Protein AF-A0A6I3L5P0-F1 (afdb_monomer_lite)

Organism: NCBI:txid2675850

Foldseek 3Di:
DDPPPPPPPDDQKDQDPQDRKIWGAPDPDQFATAIPLRRVDTGGPVLVVLLSVLLNLVPDPDDP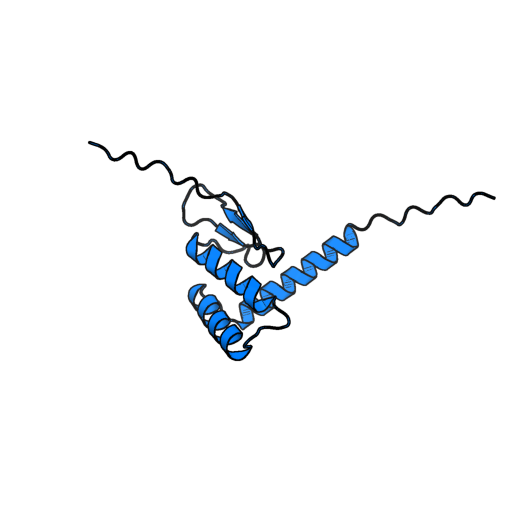DPVVSVVSNQVSCVVNVHGSVVSVVSSVVSVVVVVVVVVVPDDPPPPDDDDD

Sequence (116 aa):
MALEMKPQHRPWVIRSDKTPEMAIRTTPSDDSWRLTWAPDRLFSLEAACHAMLLDEILSDPDPEDLDQALEVAELLAGELGFTLREVLVRLWNRSDRQERRTDSAAPPHRAAPVHG

Radius of gyration: 19.49 Å; chains: 1; bounding box: 46×37×74 Å

Secondary structure (DSSP, 8-state):
---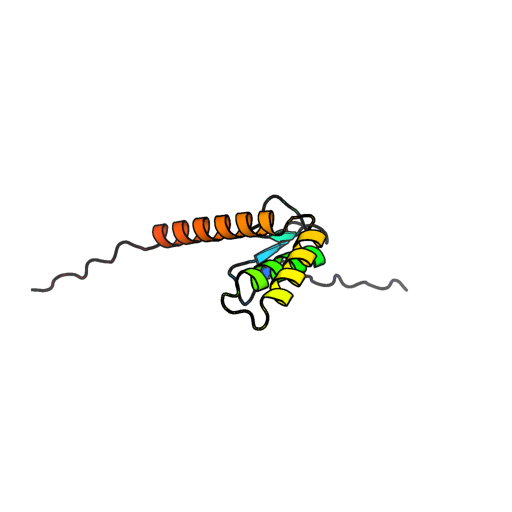--------SEEE-SSSS-EEEE-SSSTT-EEESS-TT--B-HHHHHHHHHHHHHHH-SS-S-HHHHHHHHHHHHHHTT--HHHHHHHHHHHHHHHHHHHHHH-----------

Structure (mmCIF, N/CA/C/O backbone):
data_AF-A0A6I3L5P0-F1
#
_entry.id   AF-A0A6I3L5P0-F1
#
loop_
_atom_site.group_PDB
_atom_site.id
_atom_site.type_symbol
_atom_site.label_atom_id
_atom_site.label_alt_id
_atom_site.label_comp_id
_atom_site.label_asym_id
_atom_site.label_entity_id
_atom_site.label_seq_id
_atom_site.pdbx_PDB_ins_code
_atom_site.Cartn_x
_atom_site.Cartn_y
_atom_site.Cartn_z
_atom_site.occupancy
_atom_site.B_iso_or_equiv
_atom_site.auth_seq_id
_atom_site.auth_comp_id
_atom_site.auth_asym_id
_atom_site.auth_atom_id
_atom_site.pdbx_PDB_model_num
ATOM 1 N N . MET A 1 1 ? 9.020 21.859 35.889 1.00 36.03 1 MET A N 1
ATOM 2 C CA . MET A 1 1 ? 8.708 22.452 34.573 1.00 36.03 1 MET A CA 1
ATOM 3 C C . MET A 1 1 ? 8.105 21.355 33.720 1.00 36.03 1 MET A C 1
ATOM 5 O O . MET A 1 1 ? 8.801 20.391 33.435 1.00 36.03 1 MET A O 1
ATOM 9 N N . ALA A 1 2 ? 6.810 21.435 33.421 1.00 40.59 2 ALA A N 1
ATOM 10 C CA . ALA A 1 2 ? 6.179 20.531 32.469 1.00 40.59 2 ALA A CA 1
ATOM 11 C C . ALA A 1 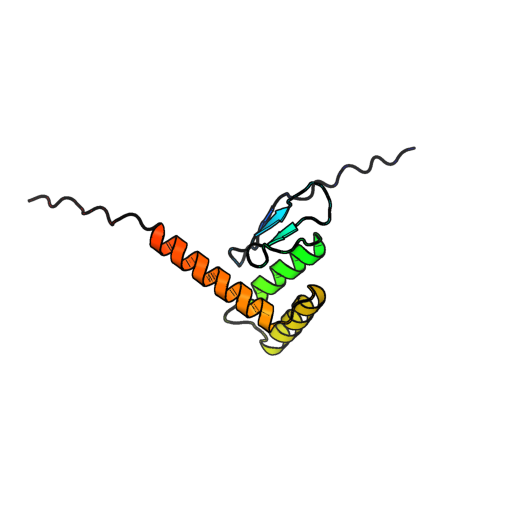2 ? 6.584 20.988 31.063 1.00 40.59 2 ALA A C 1
ATOM 13 O O . ALA A 1 2 ? 6.392 22.153 30.722 1.00 40.59 2 ALA A O 1
ATOM 14 N N . LEU A 1 3 ? 7.201 20.102 30.283 1.00 41.31 3 LEU A N 1
ATOM 15 C CA . LEU A 1 3 ? 7.378 20.320 28.853 1.00 41.31 3 LEU A CA 1
ATOM 16 C C . LEU A 1 3 ? 5.981 20.283 28.231 1.00 41.31 3 LEU A C 1
ATOM 18 O O . LEU A 1 3 ? 5.389 19.212 28.110 1.00 41.31 3 LEU A O 1
ATOM 22 N N . GLU A 1 4 ? 5.435 21.444 27.873 1.00 40.72 4 GLU A N 1
ATOM 23 C CA . GLU A 1 4 ? 4.321 21.514 26.928 1.00 40.72 4 GLU A CA 1
ATOM 24 C C . GLU A 1 4 ? 4.805 20.916 25.602 1.00 40.72 4 GLU A C 1
ATOM 26 O O . GLU A 1 4 ? 5.401 21.591 24.760 1.00 40.72 4 GLU A O 1
ATOM 31 N N . MET A 1 5 ? 4.569 19.617 25.415 1.00 44.50 5 MET A N 1
ATOM 32 C CA . MET A 1 5 ? 4.549 19.015 24.090 1.00 44.50 5 MET A CA 1
ATOM 33 C C . MET A 1 5 ? 3.372 19.641 23.353 1.00 44.50 5 MET A C 1
ATOM 35 O O . MET A 1 5 ? 2.229 19.206 23.486 1.00 44.50 5 MET A O 1
ATOM 39 N N . LYS A 1 6 ? 3.650 20.708 22.599 1.00 41.53 6 LYS A N 1
ATOM 40 C CA . LYS A 1 6 ? 2.701 21.244 21.626 1.00 41.53 6 LYS A CA 1
ATOM 41 C C . LYS A 1 6 ? 2.262 20.077 20.736 1.00 41.53 6 LYS A C 1
ATOM 43 O O . LYS A 1 6 ? 3.145 19.382 20.224 1.00 41.53 6 LYS A O 1
ATOM 48 N N . PRO A 1 7 ? 0.953 19.830 20.559 1.00 52.31 7 PRO A N 1
ATOM 49 C CA . PRO A 1 7 ? 0.502 18.784 19.659 1.00 52.31 7 PRO A CA 1
ATOM 50 C C . PRO A 1 7 ? 1.103 19.081 18.288 1.00 52.31 7 PRO A C 1
ATOM 52 O O . PRO A 1 7 ? 0.850 20.134 17.700 1.00 52.31 7 PRO A O 1
ATOM 55 N N . GLN A 1 8 ? 1.973 18.191 17.814 1.00 57.00 8 GLN A N 1
ATOM 56 C CA . GLN A 1 8 ? 2.507 18.285 16.465 1.00 57.00 8 GLN A CA 1
ATOM 57 C C . GLN A 1 8 ? 1.298 18.147 15.539 1.00 57.00 8 GLN A C 1
ATOM 59 O O . GLN A 1 8 ? 0.640 17.106 15.536 1.00 57.00 8 GLN A O 1
ATOM 64 N N . HIS A 1 9 ? 0.932 19.224 14.843 1.00 59.75 9 HIS A N 1
ATOM 65 C CA . HIS A 1 9 ? -0.281 19.274 14.034 1.00 59.75 9 HIS A CA 1
ATOM 66 C C . HIS A 1 9 ? -0.076 18.416 12.780 1.00 59.75 9 HIS A C 1
ATOM 68 O O . HIS A 1 9 ? 0.283 18.914 11.716 1.00 59.75 9 HIS A O 1
ATOM 74 N N . ARG A 1 10 ? -0.241 17.099 12.924 1.00 65.94 10 ARG A N 1
ATOM 75 C CA . ARG A 1 10 ? -0.165 16.162 11.803 1.00 65.94 10 ARG A CA 1
ATOM 76 C C . ARG A 1 10 ? -1.311 16.469 10.835 1.00 65.94 10 ARG A C 1
ATOM 78 O O . ARG A 1 10 ? -2.427 16.729 11.300 1.00 65.94 10 ARG A O 1
ATOM 85 N N . PRO A 1 11 ? -1.057 16.475 9.516 1.00 68.62 11 PRO A N 1
ATOM 86 C CA . PRO A 1 11 ? -2.104 16.726 8.536 1.00 68.62 11 PRO A CA 1
ATOM 87 C C . PRO A 1 11 ? -3.222 15.684 8.678 1.00 68.62 11 PRO A C 1
ATOM 89 O O . PRO A 1 11 ? -2.997 14.577 9.155 1.00 68.62 11 PRO A O 1
ATOM 92 N N . TRP A 1 12 ? -4.446 16.039 8.290 1.00 79.56 12 TRP A N 1
ATOM 93 C CA . TRP A 1 12 ? -5.577 15.098 8.277 1.00 79.56 12 TRP A CA 1
ATOM 94 C C . TRP A 1 12 ? -5.628 14.251 7.002 1.00 79.56 12 TRP A C 1
ATOM 96 O O . TRP A 1 12 ? -6.299 13.221 6.962 1.00 79.56 12 TRP A O 1
ATOM 106 N N . VAL A 1 13 ? -4.925 14.698 5.961 1.00 84.44 13 VAL A N 1
ATOM 107 C CA . VAL A 1 13 ? -4.841 14.057 4.653 1.00 84.44 13 VAL A CA 1
ATOM 108 C C . VAL A 1 13 ? -3.409 14.193 4.147 1.00 84.44 13 VAL A C 1
ATOM 110 O O . VAL A 1 13 ? -2.855 15.291 4.184 1.00 84.44 13 VAL A O 1
ATOM 113 N N . ILE A 1 14 ? -2.840 13.098 3.656 1.00 85.12 14 ILE A N 1
ATOM 114 C CA . ILE A 1 14 ? -1.590 13.076 2.890 1.00 85.12 14 ILE A CA 1
ATOM 115 C C . ILE A 1 14 ? -1.967 12.631 1.478 1.00 85.12 14 ILE A C 1
ATOM 117 O O . ILE A 1 14 ? -2.789 11.728 1.319 1.00 85.12 14 ILE A O 1
ATOM 121 N N . ARG A 1 15 ? -1.439 13.306 0.460 1.00 86.19 15 ARG A N 1
ATOM 122 C CA . ARG A 1 15 ? -1.708 13.009 -0.951 1.00 86.19 15 ARG A CA 1
ATOM 123 C C . ARG A 1 15 ? -0.403 12.708 -1.654 1.00 86.19 15 ARG A C 1
ATOM 125 O O . ARG A 1 15 ? 0.601 13.335 -1.326 1.00 86.19 15 ARG A O 1
ATOM 132 N N . SER A 1 16 ? -0.431 11.751 -2.570 1.00 80.44 16 SER A N 1
ATOM 133 C CA . SER A 1 16 ? 0.673 11.589 -3.507 1.00 80.44 16 SER A CA 1
ATOM 134 C C . SER A 1 16 ? 0.613 12.728 -4.523 1.00 80.44 16 SER A C 1
ATOM 136 O O . SER A 1 16 ? -0.472 13.152 -4.927 1.00 80.44 16 SER A O 1
ATOM 138 N N . ASP A 1 17 ? 1.779 13.220 -4.932 1.00 78.19 17 ASP A N 1
ATOM 139 C CA . ASP A 1 17 ? 1.889 14.166 -6.046 1.00 78.19 17 ASP A CA 1
ATOM 140 C C . ASP A 1 17 ? 1.941 13.447 -7.407 1.00 78.19 17 ASP A C 1
ATOM 142 O O . ASP A 1 17 ? 1.806 14.085 -8.451 1.00 78.19 17 ASP A O 1
ATOM 146 N N . LYS A 1 18 ? 2.136 12.122 -7.406 1.00 77.81 18 LYS A N 1
ATOM 147 C CA . LYS A 1 18 ? 2.315 11.297 -8.611 1.00 77.81 18 LYS A CA 1
ATOM 148 C C . LYS A 1 18 ? 1.109 10.421 -8.920 1.00 77.81 18 LYS A C 1
ATOM 150 O O . LYS A 1 18 ? 0.838 10.151 -10.087 1.00 77.81 18 LYS A O 1
ATOM 155 N N . THR A 1 19 ? 0.372 9.991 -7.899 1.00 78.44 19 THR A N 1
ATOM 156 C CA . THR A 1 19 ? -0.804 9.135 -8.059 1.00 78.44 19 THR A CA 1
ATOM 157 C C . THR A 1 19 ? -2.054 9.786 -7.461 1.00 78.44 19 THR A C 1
ATOM 159 O O . THR A 1 19 ? -1.962 10.677 -6.617 1.00 78.44 19 THR A O 1
ATOM 162 N N . PRO A 1 20 ? -3.264 9.340 -7.844 1.00 77.00 20 PRO A N 1
ATOM 163 C CA . PRO A 1 20 ? -4.508 9.778 -7.204 1.00 77.00 20 PRO A CA 1
ATOM 164 C C . PRO A 1 20 ? -4.666 9.349 -5.730 1.00 77.00 20 PRO A C 1
ATOM 166 O O . PRO A 1 20 ? -5.737 9.554 -5.151 1.00 77.00 20 PRO A O 1
ATOM 169 N N . GLU A 1 21 ? -3.659 8.708 -5.128 1.00 83.31 21 GLU A N 1
ATOM 170 C CA . GLU A 1 21 ? -3.741 8.130 -3.791 1.00 83.31 21 GLU A CA 1
ATOM 171 C C . GLU A 1 21 ? -3.770 9.176 -2.683 1.00 83.31 21 GLU A C 1
ATOM 173 O O . GLU A 1 21 ? -3.109 10.220 -2.727 1.00 83.31 21 GLU A O 1
ATOM 178 N N . MET A 1 22 ? -4.529 8.852 -1.635 1.00 85.25 22 MET A N 1
ATOM 179 C CA . MET A 1 22 ? -4.606 9.664 -0.436 1.00 85.25 22 MET A CA 1
ATOM 180 C C . MET A 1 22 ? -4.665 8.791 0.814 1.00 85.25 22 MET A C 1
ATOM 182 O O . MET A 1 22 ? -5.535 7.928 0.938 1.00 85.25 22 MET A O 1
ATOM 186 N N . ALA A 1 23 ? -3.841 9.119 1.803 1.00 86.56 23 ALA A N 1
ATOM 187 C CA . ALA A 1 23 ? -4.017 8.633 3.161 1.00 86.56 23 ALA A CA 1
ATOM 188 C C . ALA A 1 23 ? -4.892 9.620 3.948 1.00 86.56 23 ALA A C 1
ATOM 190 O O . ALA A 1 23 ? -4.584 10.810 4.039 1.00 86.56 23 ALA A O 1
ATOM 191 N N . ILE A 1 24 ? -5.986 9.134 4.533 1.00 86.75 24 ILE A N 1
ATOM 192 C CA . ILE A 1 24 ? -6.915 9.929 5.345 1.00 86.75 24 ILE A CA 1
ATOM 193 C C . ILE A 1 24 ? -6.831 9.464 6.792 1.00 86.75 24 ILE A C 1
ATOM 195 O O . ILE A 1 24 ? -7.016 8.282 7.089 1.00 86.75 24 ILE A O 1
ATOM 199 N N . ARG A 1 25 ? -6.611 10.407 7.704 1.00 87.06 25 ARG A N 1
ATOM 200 C CA . ARG A 1 25 ? -6.642 10.144 9.139 1.00 87.06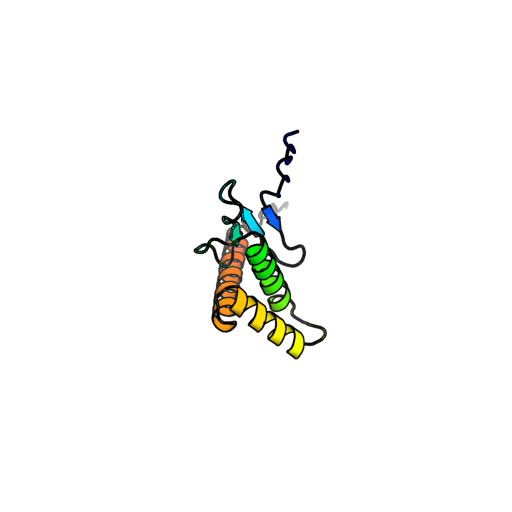 25 ARG A CA 1
ATOM 201 C C . ARG A 1 25 ? -8.092 10.020 9.617 1.00 87.06 25 ARG A C 1
ATOM 203 O O . ARG A 1 25 ? -8.880 10.950 9.463 1.00 87.06 25 ARG A O 1
ATOM 210 N N . THR A 1 26 ? -8.458 8.885 10.207 1.00 84.56 26 THR A N 1
ATOM 211 C CA . THR A 1 26 ? -9.834 8.585 10.637 1.00 84.56 26 THR A CA 1
ATOM 212 C C . THR A 1 26 ? -10.123 8.907 12.095 1.00 84.56 26 THR A C 1
ATOM 214 O O . THR A 1 26 ? -11.286 9.061 12.456 1.00 84.56 26 THR A O 1
ATOM 217 N N . THR A 1 27 ? -9.100 9.024 12.942 1.00 79.38 27 THR A N 1
ATOM 218 C CA . THR A 1 27 ? -9.241 9.464 14.339 1.00 79.38 27 THR A CA 1
ATOM 219 C C . THR A 1 27 ? -8.035 10.311 14.760 1.00 79.38 27 THR A C 1
ATOM 221 O O . THR A 1 27 ? -6.976 10.216 14.143 1.00 79.38 27 THR A O 1
ATOM 224 N N . PRO A 1 28 ? -8.133 11.108 15.840 1.00 73.06 28 PRO A N 1
ATOM 225 C CA . PRO A 1 28 ? -7.003 11.881 16.365 1.00 73.06 28 PRO A CA 1
ATOM 226 C C . PRO A 1 28 ? -5.837 11.047 16.929 1.00 73.06 28 PRO A C 1
ATOM 228 O O . PRO A 1 28 ? -4.865 11.631 17.394 1.00 73.06 28 PRO A O 1
ATOM 231 N N . SER A 1 29 ? -5.920 9.711 16.932 1.00 70.81 29 SER A N 1
ATOM 232 C CA . SER A 1 29 ? -4.814 8.828 17.323 1.00 70.81 29 SER A CA 1
ATOM 233 C C . SER A 1 29 ? -3.795 8.694 16.194 1.00 70.81 29 SER A C 1
ATOM 235 O O . SER A 1 29 ? -4.090 8.983 15.031 1.00 70.81 29 SER A O 1
ATOM 237 N N . ASP A 1 30 ? -2.566 8.314 16.529 1.00 65.19 30 ASP A N 1
ATOM 238 C CA . ASP A 1 30 ? -1.468 8.229 15.559 1.00 65.19 30 ASP A CA 1
ATOM 239 C C . ASP A 1 30 ? -1.530 6.981 14.653 1.00 65.19 30 ASP A C 1
ATOM 241 O O . ASP A 1 30 ? -0.881 6.969 13.606 1.00 65.19 30 ASP A O 1
ATOM 245 N N . ASP A 1 31 ? -2.399 6.016 14.985 1.00 68.25 31 ASP A N 1
ATOM 246 C CA . ASP A 1 31 ? -2.518 4.698 14.334 1.00 68.25 31 ASP A CA 1
ATOM 247 C C . ASP A 1 31 ? -3.814 4.488 13.537 1.00 68.25 31 ASP A C 1
ATOM 249 O O . ASP A 1 31 ? -4.381 3.397 13.497 1.00 68.25 31 ASP A O 1
ATOM 253 N N . SER A 1 32 ? -4.325 5.554 12.925 1.00 87.25 32 SER A N 1
ATOM 254 C CA . SER A 1 32 ? -5.637 5.525 12.276 1.00 87.25 32 SER A CA 1
ATOM 255 C C . SER A 1 32 ? -5.630 6.211 10.922 1.00 87.25 32 SER A C 1
ATOM 257 O O . SER A 1 32 ? -6.371 7.164 10.695 1.00 87.25 32 SER A O 1
ATOM 259 N N . TRP A 1 33 ? -4.781 5.743 10.017 1.00 91.50 33 TRP A N 1
ATOM 260 C CA . TRP A 1 33 ? -4.759 6.181 8.624 1.00 91.50 33 TRP A CA 1
ATOM 261 C C . TRP A 1 33 ? -5.395 5.131 7.717 1.00 91.50 33 T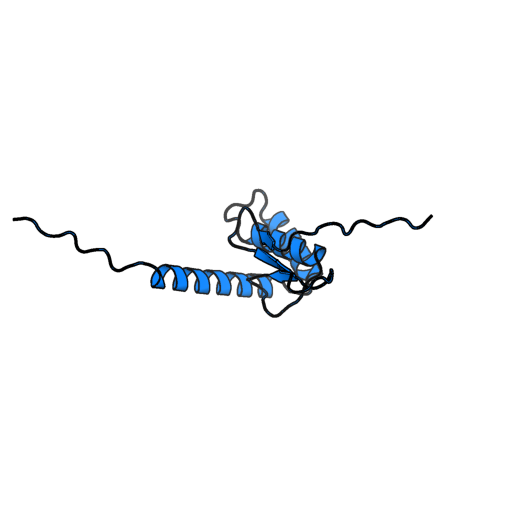RP A C 1
ATOM 263 O O . TRP A 1 33 ? -5.171 3.938 7.902 1.00 91.50 33 TRP A O 1
ATOM 273 N N . ARG A 1 34 ? -6.186 5.561 6.732 1.00 91.12 34 ARG A N 1
ATOM 274 C CA . ARG A 1 34 ? -6.748 4.700 5.677 1.00 91.12 34 ARG A CA 1
ATOM 275 C C . ARG A 1 34 ? -6.278 5.176 4.315 1.00 91.12 34 ARG A C 1
ATOM 277 O O . ARG A 1 34 ? -6.372 6.368 4.034 1.00 91.12 34 ARG A O 1
ATOM 284 N N . LEU A 1 35 ? -5.847 4.237 3.480 1.00 89.44 35 LEU A N 1
ATOM 285 C CA . LEU A 1 35 ? -5.559 4.462 2.064 1.00 89.44 35 LEU A CA 1
ATOM 286 C C . LEU A 1 35 ? -6.760 4.080 1.205 1.00 89.44 35 LEU A C 1
ATOM 288 O O . LEU A 1 35 ? -7.565 3.220 1.580 1.00 89.44 35 LEU A O 1
ATOM 292 N N . THR A 1 36 ? -6.872 4.689 0.031 1.00 84.75 36 THR A N 1
ATOM 293 C CA . THR A 1 36 ? -7.979 4.440 -0.893 1.00 84.75 36 THR A CA 1
ATOM 294 C C . THR A 1 36 ? -7.910 3.051 -1.529 1.00 84.75 36 THR A C 1
ATOM 296 O O . THR A 1 36 ? -8.958 2.444 -1.758 1.00 84.75 36 THR A O 1
ATOM 299 N N . TRP A 1 37 ? -6.707 2.498 -1.738 1.00 87.69 37 TRP A N 1
ATOM 300 C CA . TRP A 1 37 ? -6.521 1.137 -2.266 1.00 87.69 37 TRP A CA 1
ATOM 301 C C . TRP A 1 37 ? -6.564 0.030 -1.197 1.00 87.69 37 TRP A C 1
ATOM 303 O O . TRP A 1 37 ? -6.781 -1.144 -1.514 1.00 87.69 37 TRP A O 1
ATOM 313 N N . ALA A 1 38 ? -6.423 0.385 0.083 1.00 89.44 38 ALA A N 1
ATOM 314 C CA . ALA A 1 38 ? -6.533 -0.533 1.219 1.00 89.44 38 ALA A CA 1
ATOM 315 C C . ALA A 1 38 ? -7.538 -0.019 2.265 1.00 89.44 38 ALA A C 1
ATOM 317 O O . ALA A 1 38 ? -7.178 0.175 3.429 1.00 89.44 38 ALA A O 1
ATOM 318 N N . PRO A 1 39 ? -8.815 0.185 1.887 1.00 86.81 39 PRO A N 1
ATOM 319 C CA . PRO A 1 39 ? -9.783 0.821 2.769 1.00 86.81 39 PRO A CA 1
ATOM 320 C C . PRO A 1 39 ? -10.073 -0.024 4.009 1.00 86.81 39 PRO A C 1
ATOM 322 O O . PRO A 1 39 ? -10.429 0.528 5.039 1.00 86.81 39 PRO A O 1
ATOM 325 N N . ASP A 1 40 ? -9.916 -1.342 3.961 1.00 86.56 40 ASP A N 1
ATOM 326 C CA . ASP A 1 40 ? -10.281 -2.232 5.071 1.00 86.56 40 ASP A CA 1
ATOM 327 C C . ASP A 1 40 ? -9.227 -2.295 6.187 1.00 86.56 40 ASP A C 1
ATOM 329 O O . ASP A 1 40 ? -9.394 -3.041 7.151 1.00 86.56 40 ASP A O 1
ATOM 333 N N . ARG A 1 41 ? -8.139 -1.523 6.072 1.00 88.00 41 ARG A N 1
ATOM 334 C CA . ARG A 1 41 ? -7.022 -1.548 7.015 1.00 88.00 41 ARG A CA 1
ATOM 335 C C . ARG A 1 41 ? -6.719 -0.161 7.568 1.00 88.00 41 ARG A C 1
ATOM 337 O O . ARG A 1 41 ? -6.820 0.841 6.863 1.00 88.00 41 ARG A O 1
ATOM 344 N N . LEU A 1 42 ? -6.361 -0.135 8.850 1.00 90.69 42 LEU A N 1
ATOM 345 C CA . LEU A 1 42 ? -5.812 1.037 9.519 1.00 90.69 42 LEU A CA 1
ATOM 346 C C . LEU A 1 42 ? -4.292 0.921 9.569 1.00 90.69 42 LEU A C 1
ATOM 348 O O . LEU A 1 42 ? -3.752 -0.161 9.807 1.00 90.69 42 LEU A O 1
ATOM 352 N N . PHE A 1 43 ? -3.631 2.047 9.350 1.00 90.50 43 PHE A N 1
ATOM 353 C CA . PHE A 1 43 ? -2.184 2.165 9.317 1.00 90.50 43 PHE A CA 1
ATOM 354 C C . PHE A 1 43 ? -1.715 3.205 10.335 1.00 90.50 43 PHE A C 1
ATOM 356 O O . PHE A 1 43 ? -2.414 4.188 10.609 1.00 90.50 43 PHE A O 1
ATOM 363 N N . SER A 1 44 ? -0.506 3.007 10.860 1.00 91.19 44 SER A N 1
ATOM 364 C CA . SER A 1 44 ? 0.259 4.098 11.463 1.00 91.19 44 SER A CA 1
ATOM 365 C C . SER A 1 44 ? 0.611 5.134 10.397 1.00 91.19 44 SER A C 1
ATOM 367 O O . SER A 1 44 ? 0.520 4.865 9.199 1.00 91.19 44 SER A O 1
ATOM 369 N N . LEU A 1 45 ? 1.025 6.329 10.820 1.00 88.12 45 LEU A N 1
ATOM 370 C CA . LEU A 1 45 ? 1.503 7.347 9.880 1.00 88.12 45 LEU A CA 1
ATOM 371 C C . LEU A 1 45 ? 2.639 6.816 8.987 1.00 88.12 45 LEU A C 1
ATOM 373 O O . LEU A 1 45 ? 2.610 7.013 7.779 1.00 88.12 45 LEU A O 1
ATOM 377 N N . GLU A 1 46 ? 3.621 6.139 9.579 1.00 90.44 46 GLU A N 1
ATOM 378 C CA . GLU A 1 46 ? 4.772 5.583 8.858 1.00 90.44 46 GLU A CA 1
ATOM 379 C C . GLU A 1 46 ? 4.335 4.538 7.828 1.00 90.44 46 GLU A C 1
ATOM 381 O O . GLU A 1 46 ? 4.657 4.653 6.648 1.00 90.44 46 GLU A O 1
ATOM 386 N N . ALA A 1 47 ? 3.493 3.588 8.244 1.00 92.81 47 ALA A N 1
ATOM 387 C CA . ALA A 1 47 ? 2.956 2.581 7.342 1.00 92.81 47 ALA A CA 1
ATOM 388 C C . ALA A 1 47 ? 2.077 3.206 6.243 1.00 92.81 47 ALA A C 1
ATOM 390 O O . ALA A 1 47 ? 2.076 2.737 5.108 1.00 92.81 47 ALA A O 1
ATOM 391 N N . ALA A 1 48 ? 1.361 4.295 6.534 1.00 92.00 48 ALA A N 1
ATOM 392 C CA . ALA A 1 48 ? 0.615 5.020 5.515 1.00 92.00 48 ALA A CA 1
ATOM 393 C C . ALA A 1 48 ? 1.540 5.663 4.472 1.00 92.00 48 ALA A C 1
ATOM 395 O O . ALA A 1 48 ? 1.258 5.570 3.279 1.00 92.00 48 ALA A O 1
ATOM 396 N N . CYS A 1 49 ? 2.663 6.247 4.895 1.00 90.31 49 CYS A N 1
ATOM 397 C CA . CYS A 1 49 ? 3.679 6.768 3.981 1.00 90.31 49 CYS A CA 1
ATOM 398 C C . CYS A 1 49 ? 4.307 5.654 3.127 1.00 90.31 49 CYS A C 1
ATOM 400 O O . CYS A 1 49 ? 4.441 5.829 1.919 1.00 90.31 49 CYS A O 1
ATOM 402 N N . HIS A 1 50 ? 4.634 4.498 3.714 1.00 94.44 50 HIS A N 1
ATOM 403 C CA . HIS A 1 50 ? 5.165 3.347 2.967 1.00 94.44 50 HIS A CA 1
ATOM 404 C C . HIS A 1 50 ? 4.158 2.832 1.935 1.00 94.44 50 HIS A C 1
ATOM 406 O O . HIS A 1 50 ? 4.517 2.558 0.795 1.00 94.44 50 HIS A O 1
ATOM 412 N N . ALA A 1 51 ? 2.878 2.766 2.302 1.00 93.44 51 ALA A N 1
ATOM 413 C CA . ALA A 1 51 ? 1.803 2.363 1.401 1.00 93.44 51 ALA A CA 1
ATOM 414 C C . ALA A 1 51 ? 1.571 3.363 0.254 1.00 93.44 51 ALA A C 1
ATOM 416 O O . ALA A 1 51 ? 1.184 2.953 -0.840 1.00 93.44 51 ALA A O 1
ATOM 417 N N . MET A 1 52 ? 1.813 4.656 0.487 1.00 92.69 52 MET A N 1
ATOM 418 C CA . MET A 1 52 ? 1.796 5.671 -0.568 1.00 92.69 52 MET A CA 1
ATOM 419 C C . MET A 1 52 ? 2.997 5.537 -1.503 1.00 92.69 52 MET A C 1
ATOM 421 O O . MET A 1 52 ? 2.815 5.508 -2.713 1.00 92.69 52 MET A O 1
ATOM 425 N N . LEU A 1 53 ? 4.207 5.410 -0.955 1.00 93.38 53 LEU A N 1
ATOM 426 C CA . LEU A 1 53 ? 5.420 5.234 -1.755 1.00 93.38 53 LEU A CA 1
ATOM 427 C C . LEU A 1 53 ? 5.343 3.969 -2.619 1.00 93.38 53 LEU A C 1
ATOM 429 O O . LEU A 1 53 ? 5.706 3.995 -3.789 1.00 93.38 53 LEU A O 1
ATOM 433 N N . LEU A 1 54 ? 4.815 2.879 -2.060 1.00 95.56 54 LEU A N 1
ATOM 434 C CA . LEU A 1 54 ? 4.585 1.636 -2.789 1.00 95.56 54 LEU A CA 1
ATOM 435 C C . LEU A 1 54 ? 3.649 1.833 -3.991 1.00 95.56 54 LEU A C 1
ATOM 437 O O . LEU A 1 54 ? 3.917 1.309 -5.068 1.00 95.56 54 LEU A O 1
ATOM 441 N N . ASP A 1 55 ? 2.567 2.596 -3.822 1.00 94.00 55 ASP A N 1
ATOM 442 C CA . ASP A 1 55 ? 1.663 2.936 -4.923 1.00 94.00 55 ASP A CA 1
ATOM 443 C C . ASP A 1 55 ? 2.356 3.775 -6.003 1.00 94.00 55 ASP A C 1
ATOM 445 O O . ASP A 1 55 ? 2.148 3.524 -7.187 1.00 94.00 55 ASP A O 1
ATOM 449 N N . GLU A 1 56 ? 3.198 4.737 -5.615 1.00 92.69 56 GLU A N 1
ATOM 450 C CA . GLU A 1 56 ? 3.970 5.550 -6.562 1.00 92.69 56 GLU A CA 1
ATOM 451 C C . GLU A 1 56 ? 4.938 4.708 -7.389 1.00 92.69 56 GLU A C 1
ATOM 453 O O . GLU A 1 56 ? 4.952 4.842 -8.610 1.00 92.69 56 GLU A O 1
ATOM 458 N N . ILE A 1 57 ? 5.706 3.827 -6.740 1.00 94.56 57 ILE A N 1
ATOM 459 C CA . ILE A 1 57 ? 6.663 2.936 -7.412 1.00 94.56 57 ILE A CA 1
ATOM 460 C C . ILE A 1 57 ? 5.938 2.054 -8.431 1.00 94.56 57 ILE A C 1
ATOM 462 O O . ILE A 1 57 ? 6.365 1.945 -9.574 1.00 94.56 57 ILE A O 1
ATOM 466 N N . LEU A 1 58 ? 4.818 1.444 -8.036 1.00 93.62 58 LEU A N 1
ATOM 467 C CA . LEU A 1 58 ? 4.073 0.524 -8.900 1.00 93.62 58 LEU A CA 1
ATOM 468 C C . LEU A 1 58 ? 3.232 1.223 -9.974 1.00 93.62 58 LEU A C 1
ATOM 470 O O . LEU A 1 58 ? 2.738 0.559 -10.885 1.00 93.62 58 LEU A O 1
ATOM 474 N N . SER A 1 59 ? 3.042 2.536 -9.856 1.00 89.94 59 SER A N 1
ATOM 475 C CA . SER A 1 59 ? 2.335 3.344 -10.851 1.00 89.94 59 SER A CA 1
ATOM 476 C C . SER A 1 59 ? 3.272 3.969 -11.885 1.00 89.94 59 SER A C 1
ATOM 478 O O . SER A 1 59 ? 2.770 4.528 -12.860 1.00 89.94 59 SER A O 1
ATOM 480 N N . ASP A 1 60 ? 4.593 3.899 -11.692 1.00 91.06 60 ASP A N 1
ATOM 481 C CA . ASP A 1 60 ? 5.574 4.390 -12.658 1.00 91.06 60 ASP A CA 1
ATOM 482 C C . ASP A 1 60 ? 5.671 3.431 -13.861 1.00 91.06 60 ASP A C 1
ATOM 484 O O . ASP A 1 60 ? 6.074 2.276 -13.693 1.00 91.06 60 ASP A O 1
ATOM 488 N N . PRO A 1 61 ? 5.277 3.857 -15.077 1.00 88.06 61 PRO A N 1
ATOM 489 C CA . PRO A 1 61 ? 5.346 3.002 -16.256 1.00 88.06 61 PRO A CA 1
ATOM 490 C C . PRO A 1 61 ? 6.769 2.831 -16.812 1.00 88.06 61 PRO A C 1
ATOM 492 O O . PRO A 1 61 ? 6.954 1.961 -17.664 1.00 88.06 61 PRO A O 1
ATOM 495 N N . ASP A 1 62 ? 7.740 3.651 -16.390 1.00 93.31 62 ASP A N 1
ATOM 496 C CA . ASP A 1 62 ? 9.112 3.655 -16.918 1.00 93.31 62 ASP A CA 1
ATOM 497 C C . ASP A 1 62 ? 10.147 3.898 -15.797 1.00 93.31 62 ASP A C 1
ATOM 499 O O . ASP A 1 62 ? 10.809 4.941 -15.772 1.00 93.31 62 ASP A O 1
ATOM 503 N N . PRO A 1 63 ? 10.278 2.963 -14.832 1.00 93.12 63 PRO A N 1
ATOM 504 C CA . PRO A 1 63 ? 11.240 3.108 -13.747 1.00 93.12 63 PRO A CA 1
ATOM 505 C C . PRO A 1 63 ? 12.677 3.075 -14.283 1.00 93.12 63 PRO A C 1
ATOM 507 O O . PRO A 1 63 ? 13.021 2.238 -15.118 1.00 93.12 63 PRO A O 1
ATOM 510 N N . GLU A 1 64 ? 13.541 3.940 -13.743 1.00 94.38 64 GLU A N 1
ATOM 511 C CA . GLU A 1 64 ? 14.965 4.018 -14.120 1.00 94.38 64 GLU A CA 1
ATOM 512 C C . GLU A 1 64 ? 15.697 2.673 -13.942 1.00 94.38 64 GLU A C 1
ATOM 514 O O . GLU A 1 64 ? 16.530 2.303 -14.769 1.00 94.38 64 GLU A O 1
ATOM 519 N N . ASP A 1 65 ? 15.347 1.926 -12.889 1.00 97.00 65 ASP A N 1
ATOM 520 C CA . ASP A 1 65 ? 15.812 0.564 -12.622 1.00 97.00 65 ASP A CA 1
ATOM 521 C C . ASP A 1 65 ? 14.625 -0.307 -12.177 1.00 97.00 65 ASP A C 1
ATOM 523 O O . ASP A 1 65 ? 14.112 -0.182 -11.061 1.00 97.00 65 ASP A O 1
ATOM 527 N N . LEU A 1 66 ? 14.167 -1.181 -13.078 1.00 95.19 66 LEU A N 1
ATOM 528 C CA . LEU A 1 66 ? 13.009 -2.045 -12.848 1.00 95.19 66 LEU A CA 1
ATOM 529 C C . LEU A 1 66 ? 13.250 -3.074 -11.735 1.00 95.19 66 LEU A C 1
ATOM 531 O O . LEU A 1 66 ? 12.342 -3.334 -10.945 1.00 95.19 66 LEU A O 1
ATOM 535 N N . ASP A 1 67 ? 14.446 -3.659 -11.663 1.00 96.81 67 ASP A N 1
ATOM 536 C CA . ASP A 1 67 ? 14.742 -4.707 -10.683 1.00 96.81 67 ASP A CA 1
ATOM 537 C C . ASP A 1 67 ? 14.799 -4.105 -9.275 1.00 96.81 67 ASP A C 1
ATOM 539 O O . ASP A 1 67 ? 14.176 -4.628 -8.347 1.00 96.81 67 ASP A O 1
ATOM 543 N N . GLN A 1 68 ? 15.450 -2.945 -9.131 1.00 97.25 68 GLN A N 1
ATOM 544 C CA . GLN A 1 68 ? 15.461 -2.201 -7.872 1.00 97.25 68 GLN A CA 1
ATOM 545 C C . GLN A 1 68 ? 14.053 -1.742 -7.467 1.00 97.25 68 GLN A C 1
ATOM 547 O O . GLN A 1 68 ? 13.682 -1.856 -6.297 1.00 97.25 68 GLN A O 1
ATOM 552 N N . ALA A 1 69 ? 13.254 -1.235 -8.411 1.00 96.62 69 ALA A N 1
ATOM 553 C CA . ALA A 1 69 ? 11.883 -0.815 -8.135 1.00 96.62 69 ALA A CA 1
ATOM 554 C C . ALA A 1 69 ? 11.033 -1.977 -7.592 1.00 96.62 69 ALA A C 1
ATOM 556 O O . ALA A 1 69 ? 10.307 -1.805 -6.609 1.00 96.62 69 ALA A O 1
ATOM 557 N N . LEU A 1 70 ? 11.159 -3.169 -8.184 1.00 97.19 70 LEU A N 1
ATOM 558 C CA . LEU A 1 70 ? 10.458 -4.368 -7.724 1.00 97.19 70 LEU A CA 1
ATOM 559 C C . LEU A 1 70 ? 10.953 -4.843 -6.354 1.00 97.19 70 LEU A C 1
ATOM 561 O O . LEU A 1 70 ? 10.124 -5.166 -5.506 1.00 97.19 70 LEU A O 1
ATOM 565 N N . GLU A 1 71 ? 12.262 -4.831 -6.096 1.00 98.06 71 GLU A N 1
ATOM 566 C CA . GLU A 1 71 ? 12.824 -5.213 -4.792 1.00 98.06 71 GLU A CA 1
ATOM 567 C C . GLU A 1 71 ? 12.306 -4.305 -3.666 1.00 98.06 71 GLU A C 1
ATOM 569 O O . GLU A 1 71 ? 11.828 -4.782 -2.631 1.00 98.06 71 GLU A O 1
ATOM 574 N N . VAL A 1 72 ? 12.322 -2.987 -3.888 1.00 97.94 72 VAL A N 1
ATOM 575 C CA . VAL A 1 72 ? 11.780 -2.015 -2.929 1.00 97.94 72 VAL A CA 1
ATOM 576 C C . VAL A 1 72 ? 10.272 -2.209 -2.757 1.00 97.94 72 VAL A C 1
ATOM 578 O O . VAL A 1 72 ? 9.769 -2.157 -1.632 1.00 97.94 72 VAL A O 1
ATOM 581 N N . ALA A 1 73 ? 9.537 -2.473 -3.841 1.00 97.81 73 ALA A N 1
ATOM 582 C CA . ALA A 1 73 ? 8.102 -2.717 -3.768 1.00 97.81 73 ALA A CA 1
ATOM 583 C C . ALA A 1 73 ? 7.759 -3.983 -2.961 1.00 97.81 73 ALA A C 1
ATOM 585 O O . ALA A 1 73 ? 6.819 -3.967 -2.161 1.00 97.81 73 ALA A O 1
ATOM 586 N N . GLU A 1 74 ? 8.519 -5.069 -3.125 1.00 98.38 74 GLU A N 1
ATOM 587 C CA . GLU A 1 74 ? 8.360 -6.293 -2.331 1.00 98.38 74 GLU A CA 1
ATOM 588 C C . GLU A 1 74 ? 8.651 -6.054 -0.848 1.00 98.38 74 GLU A C 1
ATOM 590 O O . GLU A 1 74 ? 7.873 -6.497 0.004 1.00 98.38 74 GLU A O 1
ATOM 595 N N . LEU A 1 75 ? 9.718 -5.311 -0.537 1.00 98.19 75 LEU A N 1
ATOM 596 C CA . LEU A 1 75 ? 10.073 -4.950 0.834 1.00 98.19 75 LEU A CA 1
ATOM 597 C C . LEU A 1 75 ? 8.947 -4.156 1.510 1.00 98.19 75 LEU A C 1
ATOM 599 O O . LEU A 1 75 ? 8.462 -4.557 2.569 1.00 98.19 75 LEU A O 1
ATOM 603 N N . LEU A 1 76 ? 8.486 -3.074 0.875 1.00 97.75 76 LEU A N 1
ATOM 604 C CA . LEU A 1 76 ? 7.412 -2.231 1.408 1.00 97.75 76 LEU A CA 1
ATOM 605 C C . LEU A 1 76 ? 6.105 -3.017 1.557 1.00 97.75 76 LEU A C 1
ATOM 607 O O . LEU A 1 76 ? 5.417 -2.883 2.568 1.00 97.75 76 LEU A O 1
ATOM 611 N N . ALA A 1 77 ? 5.756 -3.874 0.592 1.00 97.50 77 ALA A N 1
ATOM 612 C CA . ALA A 1 77 ? 4.591 -4.745 0.720 1.00 97.50 77 ALA A CA 1
ATOM 613 C C . ALA A 1 77 ? 4.712 -5.647 1.961 1.00 97.50 77 ALA A C 1
ATOM 615 O O . ALA A 1 77 ? 3.763 -5.735 2.747 1.00 97.50 77 ALA A O 1
ATOM 616 N N . GLY A 1 78 ? 5.887 -6.246 2.175 1.00 97.12 78 GLY A N 1
ATOM 617 C CA . GLY A 1 78 ? 6.186 -7.091 3.330 1.00 97.12 78 GLY A CA 1
ATOM 618 C C . GLY A 1 78 ? 6.081 -6.353 4.667 1.00 97.12 78 GLY A C 1
ATOM 619 O O . GLY A 1 78 ? 5.440 -6.859 5.590 1.00 97.12 78 GLY A O 1
ATOM 620 N N . GLU A 1 79 ? 6.619 -5.136 4.766 1.00 95.94 79 GLU A N 1
ATOM 621 C CA . GLU A 1 79 ? 6.478 -4.274 5.953 1.00 95.94 79 GLU A CA 1
ATOM 622 C C . GLU A 1 79 ? 5.014 -3.932 6.249 1.00 95.94 79 GLU A C 1
ATOM 624 O O . GLU A 1 79 ? 4.585 -3.865 7.404 1.00 95.94 79 GLU A O 1
ATOM 629 N N . LEU A 1 80 ? 4.213 -3.784 5.196 1.00 94.88 80 LEU A N 1
ATOM 630 C CA . LEU A 1 80 ? 2.774 -3.587 5.295 1.00 94.88 80 LEU A CA 1
ATOM 631 C C . LEU A 1 80 ? 2.024 -4.898 5.542 1.00 94.88 80 LEU A C 1
ATOM 633 O O . LEU A 1 80 ? 0.809 -4.865 5.698 1.00 94.88 80 LEU A O 1
ATOM 637 N N . GLY A 1 81 ? 2.680 -6.055 5.614 1.00 95.38 81 GLY A N 1
ATOM 638 C CA . GLY A 1 81 ? 2.039 -7.358 5.805 1.00 95.38 81 GLY A CA 1
ATOM 639 C C . GLY A 1 81 ? 1.172 -7.790 4.620 1.00 95.38 81 GLY A C 1
ATOM 640 O O . GLY A 1 81 ? 0.122 -8.398 4.824 1.00 95.38 81 GLY A O 1
ATOM 641 N N . PHE A 1 82 ? 1.576 -7.427 3.406 1.00 96.25 82 PHE A N 1
ATOM 642 C CA . PHE A 1 82 ? 1.017 -7.907 2.149 1.00 96.25 82 PHE A CA 1
ATOM 643 C C . PHE A 1 82 ? 2.109 -8.580 1.316 1.00 96.25 82 PHE A C 1
ATOM 645 O O . PHE A 1 82 ? 3.298 -8.314 1.457 1.00 96.25 82 PHE A O 1
ATOM 652 N N . THR A 1 83 ? 1.700 -9.431 0.388 1.00 97.50 83 THR A N 1
ATOM 653 C CA . THR A 1 83 ? 2.548 -9.822 -0.739 1.00 97.50 83 THR A CA 1
ATOM 654 C C . THR A 1 83 ? 2.453 -8.774 -1.846 1.00 97.50 83 THR A C 1
ATOM 656 O O . THR A 1 83 ? 1.407 -8.143 -2.024 1.00 97.50 83 THR A O 1
ATOM 659 N N . LEU A 1 84 ? 3.500 -8.639 -2.665 1.00 96.75 84 LEU A N 1
ATOM 660 C CA . LEU A 1 84 ? 3.467 -7.738 -3.823 1.00 96.75 84 LEU A CA 1
ATOM 661 C C . LEU A 1 84 ? 2.283 -8.046 -4.760 1.00 96.75 84 LEU A C 1
ATOM 663 O O . LEU A 1 84 ? 1.598 -7.144 -5.239 1.00 96.75 84 LEU A O 1
ATOM 667 N N . ARG A 1 85 ? 1.963 -9.332 -4.950 1.00 96.75 85 ARG A N 1
ATOM 668 C CA . ARG A 1 85 ? 0.802 -9.767 -5.743 1.00 96.75 85 ARG A CA 1
ATOM 669 C C . ARG A 1 85 ? -0.521 -9.217 -5.204 1.00 96.75 85 ARG A C 1
ATOM 671 O O . ARG A 1 85 ? -1.359 -8.780 -5.989 1.00 96.75 85 ARG A O 1
ATOM 678 N N . GLU A 1 86 ? -0.740 -9.259 -3.891 1.00 95.81 86 GLU A N 1
ATOM 679 C CA . GLU A 1 86 ? -1.971 -8.732 -3.286 1.00 95.81 86 GLU A CA 1
ATOM 680 C C . GLU A 1 86 ? -2.097 -7.224 -3.488 1.00 95.81 86 GLU A C 1
ATOM 682 O O . GLU A 1 86 ? -3.196 -6.733 -3.754 1.00 95.81 86 GLU A O 1
ATOM 687 N N . VAL A 1 87 ? -0.981 -6.499 -3.395 1.00 95.31 87 VAL A N 1
ATOM 688 C CA . VAL A 1 87 ? -0.940 -5.054 -3.640 1.00 95.31 87 VAL A CA 1
ATOM 689 C C . VAL A 1 87 ? -1.307 -4.752 -5.091 1.00 95.31 87 VAL A C 1
ATOM 691 O O . VAL A 1 87 ? -2.240 -3.984 -5.321 1.00 95.31 87 VAL A O 1
ATOM 694 N N . LEU A 1 88 ? -0.683 -5.422 -6.064 1.00 94.00 88 LEU A N 1
ATOM 695 C CA . LEU A 1 88 ? -0.992 -5.241 -7.488 1.00 94.00 88 LEU A CA 1
ATOM 696 C C . LEU A 1 88 ? -2.481 -5.461 -7.796 1.00 94.00 88 LEU A C 1
ATOM 698 O O . LEU A 1 88 ? -3.104 -4.650 -8.478 1.00 94.00 88 LEU A O 1
ATOM 702 N N . VAL A 1 89 ? -3.091 -6.514 -7.240 1.00 92.94 89 VAL A N 1
ATOM 703 C CA . VAL A 1 89 ? -4.531 -6.782 -7.415 1.00 92.94 89 VAL A CA 1
ATOM 704 C C . VAL A 1 89 ? -5.394 -5.670 -6.808 1.00 92.94 89 VAL A C 1
ATOM 706 O O . VAL A 1 89 ? -6.418 -5.289 -7.381 1.00 92.94 89 VAL A O 1
ATOM 709 N N . ARG A 1 90 ? -5.013 -5.127 -5.647 1.00 91.56 90 ARG A N 1
ATOM 710 C CA . ARG A 1 90 ? -5.735 -4.011 -5.014 1.00 91.56 90 ARG A CA 1
ATOM 711 C C . ARG A 1 90 ? -5.640 -2.731 -5.843 1.00 91.56 90 ARG A C 1
ATOM 713 O O . ARG A 1 90 ? -6.667 -2.080 -6.039 1.00 91.56 90 ARG A O 1
ATOM 720 N N . LEU A 1 91 ? -4.453 -2.407 -6.354 1.00 89.50 91 LEU A N 1
ATOM 721 C CA . LEU A 1 91 ? -4.228 -1.234 -7.202 1.00 89.50 91 LEU A CA 1
ATOM 722 C C . LEU A 1 91 ? -4.981 -1.344 -8.530 1.00 89.50 91 LEU A C 1
ATOM 724 O O . LEU A 1 91 ? -5.682 -0.407 -8.909 1.00 89.50 91 LEU A O 1
ATOM 728 N N . TRP A 1 92 ? -4.956 -2.516 -9.169 1.00 86.94 92 TRP A N 1
ATOM 729 C CA . TRP A 1 92 ? -5.738 -2.785 -10.380 1.00 86.94 92 TRP A CA 1
ATOM 730 C C . TRP A 1 92 ? -7.237 -2.529 -10.170 1.00 86.94 92 TRP A C 1
ATOM 732 O O . TRP A 1 92 ? -7.882 -1.814 -10.937 1.00 86.94 92 TRP A O 1
ATOM 742 N N . ASN A 1 93 ? -7.792 -3.048 -9.070 1.00 84.81 93 ASN A N 1
ATOM 743 C CA . ASN A 1 93 ? -9.197 -2.841 -8.720 1.00 84.81 93 ASN A CA 1
ATOM 744 C C . ASN A 1 93 ? -9.534 -1.374 -8.403 1.00 84.81 93 ASN A C 1
ATOM 746 O O . ASN A 1 93 ? -10.690 -0.970 -8.550 1.00 84.81 93 ASN A O 1
ATOM 750 N N . ARG A 1 94 ? -8.565 -0.572 -7.942 1.00 82.50 94 ARG A N 1
ATOM 751 C CA . ARG A 1 94 ? -8.750 0.874 -7.743 1.00 82.50 94 ARG A CA 1
ATOM 752 C C . ARG A 1 94 ? -8.873 1.584 -9.090 1.00 82.50 94 ARG A C 1
ATOM 754 O O . ARG A 1 94 ? -9.821 2.352 -9.253 1.00 82.50 94 ARG A O 1
ATOM 761 N N . SER A 1 95 ? -7.973 1.308 -10.034 1.00 71.50 95 SER A N 1
ATO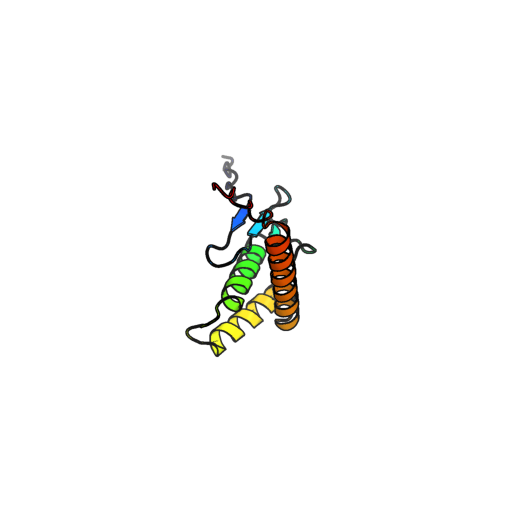M 762 C CA . SER A 1 95 ? -7.976 1.932 -11.366 1.00 71.50 95 SER A CA 1
ATOM 763 C C . SER A 1 95 ? -9.294 1.681 -12.103 1.00 71.50 95 SER A C 1
ATOM 765 O O . SER A 1 95 ? -9.939 2.627 -12.543 1.00 71.50 95 SER A O 1
ATOM 767 N N . ASP A 1 96 ? -9.791 0.443 -12.084 1.00 70.88 96 ASP A N 1
ATOM 768 C CA . ASP A 1 96 ? -11.085 0.068 -12.676 1.00 70.88 96 ASP A CA 1
ATOM 769 C C . ASP A 1 96 ? -12.282 0.786 -12.001 1.00 70.88 96 ASP A C 1
ATOM 771 O O . ASP A 1 96 ? -13.210 1.274 -12.653 1.00 70.88 96 ASP A O 1
ATOM 775 N N . ARG A 1 97 ? -12.258 0.954 -10.669 1.00 70.69 97 ARG A N 1
ATOM 776 C CA . ARG A 1 97 ? -13.276 1.765 -9.966 1.00 70.69 97 ARG A CA 1
ATOM 777 C C . ARG A 1 97 ? -13.214 3.247 -10.346 1.00 70.69 97 ARG A C 1
ATOM 779 O O . ARG A 1 97 ? -14.250 3.915 -10.307 1.00 70.69 97 ARG A O 1
ATOM 786 N N . GLN A 1 98 ? -12.032 3.772 -10.655 1.00 67.69 98 GLN A N 1
ATOM 787 C CA . GLN A 1 98 ? -11.830 5.172 -11.020 1.00 67.69 98 GLN A CA 1
ATOM 788 C C . GLN A 1 98 ? -12.228 5.453 -12.475 1.00 67.69 98 GLN A C 1
ATOM 790 O O . GLN A 1 98 ? -12.911 6.448 -12.729 1.00 67.69 98 GLN A O 1
ATOM 795 N N . GLU A 1 99 ? -11.893 4.560 -13.405 1.00 65.00 99 GLU A N 1
ATOM 796 C CA . GLU A 1 99 ? -12.334 4.620 -14.806 1.00 65.00 99 GLU A CA 1
ATOM 797 C C . GLU A 1 99 ? -13.863 4.637 -14.890 1.00 65.00 99 GLU A C 1
ATOM 799 O O . GLU A 1 99 ? -14.446 5.584 -15.419 1.00 65.00 99 GLU A O 1
ATOM 804 N N . ARG A 1 100 ? -14.537 3.703 -14.205 1.00 64.88 100 ARG A N 1
ATOM 805 C CA . ARG A 1 100 ? -16.009 3.654 -14.165 1.00 64.88 100 ARG A CA 1
ATOM 806 C C . ARG A 1 100 ? -16.665 4.914 -13.595 1.00 64.88 100 ARG A C 1
ATOM 808 O O . ARG A 1 100 ? -17.762 5.284 -14.014 1.00 64.88 100 ARG A O 1
ATOM 815 N N . ARG A 1 101 ? -16.025 5.593 -12.634 1.00 62.41 101 ARG A N 1
ATOM 816 C CA . ARG A 1 101 ? -16.515 6.890 -12.127 1.00 62.41 101 ARG A CA 1
ATOM 817 C C . ARG A 1 101 ? -16.340 8.005 -13.149 1.00 62.41 101 ARG A C 1
ATOM 819 O O . ARG A 1 101 ? -17.220 8.855 -13.241 1.00 62.41 101 ARG A O 1
ATOM 826 N N . THR A 1 102 ? -15.233 8.004 -13.884 1.00 64.62 102 THR A N 1
ATOM 827 C CA . THR A 1 102 ? -14.940 9.008 -14.915 1.00 64.62 102 THR A CA 1
ATOM 828 C C . THR A 1 102 ? -15.926 8.888 -16.075 1.00 64.62 102 THR A C 1
ATOM 830 O O . THR A 1 102 ? -16.535 9.886 -16.458 1.00 64.62 102 THR A O 1
ATOM 833 N N . ASP A 1 103 ? -16.194 7.663 -16.528 1.00 59.66 103 ASP A N 1
ATOM 834 C CA . ASP A 1 103 ? -17.185 7.384 -17.573 1.00 59.66 103 ASP A CA 1
ATOM 835 C C . ASP A 1 103 ? -18.603 7.789 -17.151 1.00 59.66 103 ASP A C 1
ATOM 837 O O . ASP A 1 103 ? -19.365 8.347 -17.940 1.00 59.66 103 ASP A O 1
ATOM 841 N N . SER A 1 104 ? -18.962 7.566 -15.882 1.00 60.75 104 SER A N 1
ATOM 842 C CA . SER A 1 104 ? -20.283 7.930 -15.358 1.00 60.75 104 SER A CA 1
ATOM 843 C C . SER A 1 104 ? -20.442 9.426 -15.045 1.00 60.75 104 SER A C 1
ATOM 845 O O . SER A 1 104 ? -21.573 9.874 -14.850 1.00 60.75 104 SER A O 1
ATOM 847 N N . ALA A 1 105 ? -19.347 10.188 -14.950 1.00 59.44 105 ALA A N 1
ATOM 848 C CA . ALA A 1 105 ? -19.350 11.620 -14.639 1.00 59.44 105 ALA A CA 1
ATOM 849 C C . ALA A 1 105 ? -19.262 12.518 -15.885 1.00 59.44 105 ALA A C 1
ATOM 851 O O . ALA A 1 105 ? -19.395 13.738 -15.758 1.00 59.44 105 ALA A O 1
ATOM 852 N N . ALA A 1 106 ? -19.066 11.949 -17.079 1.00 53.72 106 ALA A N 1
ATOM 853 C CA . ALA A 1 106 ? -19.142 12.695 -18.328 1.00 53.72 106 ALA A CA 1
ATOM 854 C C . ALA A 1 106 ? -20.587 13.207 -18.541 1.00 53.72 106 ALA A C 1
ATOM 856 O O . ALA A 1 106 ? -21.510 12.400 -18.682 1.00 53.72 106 ALA A O 1
ATOM 857 N N . PRO A 1 107 ? -20.840 14.532 -18.557 1.00 53.81 107 PRO A N 1
ATOM 858 C CA . PRO A 1 107 ? -22.166 15.044 -18.886 1.00 53.81 107 PRO A CA 1
ATOM 859 C C . PRO A 1 107 ? -22.484 14.700 -20.349 1.00 53.81 107 PRO A C 1
ATOM 861 O O . PRO A 1 107 ? -21.568 14.707 -21.178 1.00 53.81 107 PRO A O 1
ATOM 864 N N . PRO A 1 108 ? -23.755 14.432 -20.715 1.00 55.03 108 PRO A N 1
ATOM 865 C CA . PRO A 1 108 ? -24.105 14.236 -22.114 1.00 55.03 108 PRO A CA 1
ATOM 866 C C . PRO A 1 108 ? -23.661 15.483 -22.876 1.00 55.03 108 PRO A C 1
ATOM 868 O O . PRO A 1 108 ? -24.055 16.597 -22.519 1.00 55.03 108 PRO A O 1
ATOM 871 N N . HIS A 1 109 ? -22.798 15.288 -23.878 1.00 58.84 109 HIS A N 1
ATOM 872 C CA . HIS A 1 109 ? -22.356 16.329 -24.797 1.00 58.84 109 HIS A CA 1
ATOM 873 C C . HIS A 1 109 ? -23.553 17.218 -25.135 1.00 58.84 109 HIS A C 1
ATOM 875 O O . HIS A 1 109 ? -24.522 16.764 -25.745 1.00 58.84 109 HIS A O 1
ATOM 881 N N . ARG A 1 110 ? -23.506 18.474 -24.678 1.00 53.84 110 ARG A N 1
ATOM 882 C CA . ARG A 1 110 ? -24.506 19.490 -24.994 1.00 53.84 110 ARG A CA 1
ATOM 883 C C . ARG A 1 110 ? -24.574 19.560 -26.513 1.00 53.84 110 ARG A C 1
ATOM 885 O O . ARG A 1 110 ? -23.645 20.072 -27.133 1.00 53.84 110 ARG A O 1
ATOM 892 N N . ALA A 1 111 ? -25.631 18.998 -27.097 1.00 57.50 111 ALA A N 1
ATOM 893 C CA . ALA A 1 111 ? -25.929 19.155 -28.508 1.00 57.50 111 ALA A CA 1
ATOM 894 C C . ALA A 1 111 ? -25.899 20.660 -28.797 1.00 57.50 111 ALA A C 1
ATOM 896 O O . ALA A 1 111 ? -26.688 21.424 -28.234 1.00 57.50 111 ALA A O 1
ATOM 897 N N . ALA A 1 112 ? -24.908 21.101 -29.572 1.00 58.28 112 ALA A N 1
ATOM 898 C CA . ALA A 1 112 ? -24.836 22.484 -30.006 1.00 58.28 112 ALA A CA 1
ATOM 899 C C . ALA A 1 112 ? -26.114 22.787 -30.807 1.00 58.28 112 ALA A C 1
ATOM 901 O O . ALA A 1 112 ? -26.535 21.942 -31.604 1.00 58.28 112 ALA A O 1
ATOM 902 N N . PRO A 1 113 ? -26.770 23.939 -30.592 1.00 55.47 113 PRO A N 1
ATOM 903 C CA . PRO A 1 113 ? -27.970 24.262 -31.338 1.00 55.47 113 PRO A CA 1
ATOM 904 C C . PRO A 1 113 ? -27.579 24.464 -32.802 1.00 55.47 113 PRO A C 1
ATOM 906 O O . PRO A 1 113 ? -26.686 25.251 -33.116 1.00 55.47 113 PRO A O 1
ATOM 909 N N . VAL A 1 114 ? -28.236 23.724 -33.694 1.00 61.09 114 VAL A N 1
ATOM 910 C CA . VAL A 1 114 ? -28.157 23.976 -35.129 1.00 61.09 114 VAL A CA 1
ATOM 911 C C . VAL A 1 114 ? -28.839 25.322 -35.385 1.00 61.09 114 VAL A C 1
ATOM 913 O O . VAL A 1 114 ? -30.039 25.477 -35.162 1.00 61.09 114 VAL A O 1
ATOM 916 N N . HIS A 1 115 ? -28.062 26.327 -35.773 1.00 57.66 115 HIS A N 1
ATOM 917 C CA . HIS A 1 115 ? -28.608 27.558 -36.329 1.00 57.66 115 HIS A CA 1
ATOM 918 C C . HIS A 1 115 ? -28.594 27.409 -37.849 1.00 57.66 115 HIS A C 1
ATOM 920 O O . HIS A 1 115 ? -27.531 27.205 -38.438 1.00 57.66 115 HIS A O 1
ATOM 926 N N . GLY A 1 116 ? -29.796 27.400 -38.429 1.00 59.84 116 GLY A N 1
ATOM 927 C CA . GLY A 1 116 ? -30.024 27.530 -39.868 1.00 59.84 116 GLY A CA 1
ATOM 928 C C . GLY A 1 116 ? -30.001 28.978 -40.330 1.00 59.84 116 GLY A C 1
ATOM 929 O O . GLY A 1 116 ? -29.912 29.878 -39.463 1.00 59.84 116 GLY A O 1
#

pLDDT: mean 80.52, std 16.63, range [36.03, 98.38]